Protein AF-A0A2P5ABS7-F1 (afdb_monomer)

Structure (mmCIF, N/CA/C/O backbone):
data_AF-A0A2P5ABS7-F1
#
_entry.id   AF-A0A2P5ABS7-F1
#
loop_
_atom_site.group_PDB
_atom_site.id
_atom_site.type_symbol
_atom_site.label_atom_id
_atom_site.label_alt_id
_atom_site.label_comp_id
_atom_site.label_asym_id
_atom_site.label_entity_id
_atom_site.label_seq_id
_atom_site.pdbx_PDB_ins_code
_atom_site.Cartn_x
_atom_site.Cartn_y
_atom_site.Cartn_z
_atom_site.occupancy
_atom_site.B_iso_or_equiv
_atom_site.auth_seq_id
_atom_site.auth_comp_id
_atom_site.auth_asym_id
_atom_site.auth_atom_id
_atom_site.pdbx_PDB_model_num
ATOM 1 N N . MET A 1 1 ? 17.598 4.056 -14.748 1.00 66.38 1 MET A N 1
ATOM 2 C CA . MET A 1 1 ? 18.405 4.498 -13.582 1.00 66.38 1 MET A CA 1
ATOM 3 C C . MET A 1 1 ? 18.187 3.615 -12.346 1.00 66.38 1 MET A C 1
ATOM 5 O O . MET A 1 1 ? 19.168 3.319 -11.686 1.00 66.38 1 MET A O 1
ATOM 9 N N . TRP A 1 2 ? 16.970 3.106 -12.083 1.00 75.06 2 TRP A N 1
ATOM 10 C CA . TRP A 1 2 ? 16.672 2.170 -10.977 1.00 75.06 2 TRP A CA 1
ATOM 11 C C . TRP A 1 2 ? 17.541 0.905 -10.959 1.00 75.06 2 TRP A C 1
ATOM 13 O O . TRP A 1 2 ? 18.258 0.661 -9.995 1.00 75.06 2 TRP A O 1
ATOM 23 N N . ARG A 1 3 ? 17.562 0.146 -12.065 1.00 80.75 3 ARG A N 1
ATOM 24 C CA . ARG A 1 3 ? 18.440 -1.027 -12.206 1.00 80.75 3 ARG A CA 1
ATOM 25 C C . ARG A 1 3 ? 19.898 -0.675 -11.907 1.00 80.75 3 ARG A C 1
ATOM 27 O O . ARG A 1 3 ? 20.564 -1.400 -11.200 1.00 80.75 3 ARG A O 1
ATOM 34 N N . MET A 1 4 ? 20.371 0.482 -12.360 1.00 80.19 4 MET A N 1
ATOM 35 C CA . MET A 1 4 ? 21.753 0.919 -12.140 1.00 80.19 4 MET A CA 1
ATOM 36 C C . MET A 1 4 ? 22.082 1.211 -10.665 1.00 80.19 4 MET A C 1
ATOM 38 O O . MET A 1 4 ? 23.241 1.135 -10.283 1.00 80.19 4 MET A O 1
ATOM 42 N N . MET A 1 5 ? 21.082 1.549 -9.843 1.00 81.00 5 MET A N 1
ATOM 43 C CA . MET A 1 5 ? 21.250 1.769 -8.400 1.00 81.00 5 MET A CA 1
ATOM 44 C C . MET A 1 5 ? 21.119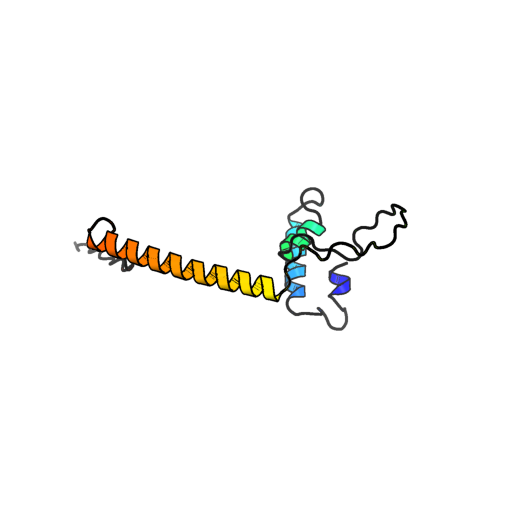 0.484 -7.575 1.00 81.00 5 MET A C 1
ATOM 46 O O . MET A 1 5 ? 21.650 0.417 -6.472 1.00 81.00 5 MET A O 1
ATOM 50 N N . HIS A 1 6 ? 20.402 -0.514 -8.094 1.00 82.06 6 HIS A N 1
ATOM 51 C CA . HIS A 1 6 ? 19.967 -1.686 -7.330 1.00 82.06 6 HIS A CA 1
ATOM 52 C C . HIS A 1 6 ? 20.497 -3.018 -7.863 1.00 82.06 6 HIS A C 1
ATOM 54 O O . HIS A 1 6 ? 20.294 -4.048 -7.226 1.00 82.06 6 HIS A O 1
ATOM 60 N N . PHE A 1 7 ? 21.167 -3.011 -9.012 1.00 84.94 7 PHE A N 1
ATOM 61 C CA . PHE A 1 7 ? 21.753 -4.185 -9.639 1.00 84.94 7 PHE A CA 1
ATOM 62 C C . PHE A 1 7 ? 23.258 -3.987 -9.801 1.00 84.94 7 PHE A C 1
ATOM 64 O O . PHE A 1 7 ? 23.709 -3.080 -10.504 1.00 84.94 7 PHE A O 1
ATOM 71 N N . ASN A 1 8 ? 24.024 -4.869 -9.173 1.00 86.62 8 ASN A N 1
ATOM 72 C CA . ASN A 1 8 ? 25.453 -5.014 -9.381 1.00 86.62 8 ASN A CA 1
ATOM 73 C C . ASN A 1 8 ? 25.687 -6.233 -10.297 1.00 86.62 8 ASN A C 1
ATOM 75 O O . ASN A 1 8 ? 25.148 -7.303 -10.021 1.00 86.62 8 ASN A O 1
ATOM 79 N N . PRO A 1 9 ? 26.469 -6.118 -11.383 1.00 86.94 9 PRO A N 1
ATOM 80 C CA . PRO A 1 9 ? 26.722 -7.242 -12.284 1.00 86.94 9 PRO A CA 1
ATOM 81 C C . PRO A 1 9 ? 27.478 -8.413 -11.632 1.00 86.94 9 PRO A C 1
ATOM 83 O O . PRO A 1 9 ? 27.350 -9.536 -12.108 1.00 86.94 9 PRO A O 1
ATOM 86 N N . GLU A 1 10 ? 28.239 -8.173 -10.561 1.00 88.69 10 GLU A N 1
ATOM 87 C CA . GLU A 1 10 ? 29.010 -9.203 -9.853 1.00 88.69 10 GLU A CA 1
ATOM 88 C C . GLU A 1 10 ? 28.207 -9.879 -8.738 1.00 88.69 10 GLU A C 1
ATOM 90 O O . GLU A 1 10 ? 28.354 -11.076 -8.506 1.00 88.69 10 GLU A O 1
ATOM 95 N N . THR A 1 11 ? 27.349 -9.123 -8.045 1.00 86.62 11 THR A N 1
ATOM 96 C CA . THR A 1 11 ? 26.632 -9.607 -6.851 1.00 86.62 11 THR A CA 1
ATOM 97 C C . THR A 1 11 ? 25.116 -9.709 -7.024 1.00 86.62 11 THR A C 1
ATOM 99 O O . THR A 1 11 ? 24.431 -10.204 -6.132 1.00 86.62 11 THR A O 1
ATOM 102 N N . GLY A 1 12 ? 24.578 -9.292 -8.171 1.00 87.62 12 GLY A N 1
ATOM 103 C CA . GLY A 1 12 ? 23.149 -9.311 -8.470 1.00 87.62 12 GLY A CA 1
ATOM 104 C C . GLY A 1 12 ? 22.380 -8.148 -7.837 1.00 87.62 12 GLY A C 1
ATOM 105 O O . GLY A 1 12 ? 22.887 -7.033 -7.695 1.00 87.62 12 GLY A O 1
ATOM 106 N N . TRP A 1 13 ? 21.112 -8.385 -7.501 1.00 88.00 13 TRP A N 1
ATOM 107 C CA . TRP A 1 13 ? 20.251 -7.378 -6.881 1.00 88.00 13 TRP A CA 1
ATOM 108 C C . TRP A 1 13 ? 20.659 -7.106 -5.431 1.00 88.00 13 TRP A C 1
ATOM 110 O O . TRP A 1 13 ? 20.908 -8.029 -4.662 1.00 88.00 13 TRP A O 1
ATOM 120 N N . THR A 1 14 ? 20.667 -5.836 -5.023 1.00 87.62 14 THR A N 1
ATOM 121 C CA . THR A 1 14 ? 21.043 -5.423 -3.657 1.00 87.62 14 THR A CA 1
ATOM 122 C C . THR A 1 14 ? 20.034 -5.845 -2.581 1.00 87.62 14 THR A C 1
ATOM 124 O O . THR A 1 14 ? 20.272 -5.630 -1.397 1.00 87.62 14 THR A O 1
ATOM 127 N N . GLY A 1 15 ? 18.893 -6.402 -2.980 1.00 81.69 15 GLY A N 1
ATOM 128 C CA . GLY A 1 15 ? 17.818 -6.867 -2.114 1.00 81.69 15 GLY A CA 1
ATOM 129 C C . GLY A 1 15 ? 16.946 -7.867 -2.867 1.00 81.69 15 GLY A C 1
ATOM 130 O O . GLY A 1 15 ? 16.795 -7.753 -4.084 1.00 81.69 15 GLY A O 1
ATOM 131 N N . LEU A 1 16 ? 16.393 -8.842 -2.144 1.00 74.00 16 LEU A N 1
ATOM 132 C CA . LEU A 1 16 ? 15.616 -9.949 -2.718 1.00 74.00 16 LEU A CA 1
ATOM 133 C C . LEU A 1 16 ? 14.365 -9.449 -3.459 1.00 74.00 16 LEU A C 1
ATOM 135 O O . LEU A 1 16 ? 14.020 -9.948 -4.525 1.00 74.00 16 LEU A O 1
ATOM 139 N N . ASP A 1 17 ? 13.745 -8.401 -2.932 1.00 84.44 17 ASP A N 1
ATOM 140 C CA . ASP A 1 17 ? 12.463 -7.875 -3.400 1.00 84.44 17 ASP A CA 1
ATOM 141 C C . ASP A 1 17 ? 12.622 -6.991 -4.655 1.00 84.44 17 ASP A C 1
ATOM 143 O O . ASP A 1 17 ? 11.667 -6.734 -5.386 1.00 84.44 17 ASP A O 1
ATOM 147 N N . LEU A 1 18 ? 13.843 -6.514 -4.929 1.00 85.56 18 LEU A N 1
ATOM 148 C CA . LEU A 1 18 ? 14.110 -5.511 -5.968 1.00 85.56 18 LEU A CA 1
ATOM 149 C C . LEU A 1 18 ? 14.015 -6.079 -7.382 1.00 85.56 18 LEU A C 1
ATOM 151 O O . LEU A 1 18 ? 13.662 -5.340 -8.301 1.00 85.56 18 LEU A O 1
ATOM 155 N N . GLN A 1 19 ? 14.305 -7.370 -7.545 1.00 87.56 19 GLN A N 1
ATOM 156 C CA . GLN A 1 19 ? 14.143 -8.051 -8.823 1.00 87.56 19 GLN A CA 1
ATOM 157 C C . GLN A 1 19 ? 12.671 -8.114 -9.225 1.00 87.56 19 GLN A C 1
ATOM 159 O O . GLN A 1 19 ? 12.324 -7.660 -10.308 1.00 87.56 19 GLN A O 1
ATOM 164 N N . GLY A 1 20 ? 11.803 -8.578 -8.320 1.00 88.94 20 GLY A N 1
ATOM 165 C CA . GLY A 1 20 ? 10.365 -8.663 -8.580 1.00 88.94 20 GLY A CA 1
ATOM 166 C C . GLY A 1 20 ? 9.746 -7.297 -8.872 1.00 88.94 20 GLY A C 1
ATOM 167 O O . GLY A 1 20 ? 8.966 -7.160 -9.807 1.00 88.94 20 GLY A O 1
ATOM 168 N N . LEU A 1 21 ? 10.160 -6.251 -8.147 1.00 89.62 21 LEU A N 1
ATOM 169 C CA . LEU A 1 21 ? 9.732 -4.881 -8.450 1.00 89.62 21 LEU A CA 1
ATOM 170 C C . LEU A 1 21 ? 10.207 -4.426 -9.839 1.00 89.62 21 LEU A C 1
ATOM 172 O O . LEU A 1 21 ? 9.468 -3.756 -10.556 1.00 89.62 21 LEU A O 1
ATOM 176 N N . TYR A 1 22 ? 11.429 -4.780 -10.240 1.00 89.38 22 TYR A N 1
ATOM 177 C CA . TYR A 1 22 ? 11.928 -4.451 -11.573 1.00 89.38 22 TYR A CA 1
ATOM 178 C C . TYR A 1 22 ? 11.170 -5.179 -12.683 1.00 89.38 22 TYR A C 1
ATOM 180 O O . TYR A 1 22 ? 10.829 -4.553 -13.687 1.00 89.38 22 TYR A O 1
ATOM 188 N N . ASP A 1 23 ? 10.853 -6.453 -12.478 1.00 91.00 23 ASP A N 1
ATOM 189 C CA . ASP A 1 23 ? 10.077 -7.248 -13.424 1.00 91.00 23 ASP A CA 1
ATOM 190 C C . ASP A 1 23 ? 8.648 -6.691 -13.564 1.00 91.00 23 ASP A C 1
ATOM 192 O O . ASP A 1 23 ? 8.195 -6.461 -14.686 1.00 91.00 23 ASP A O 1
ATOM 196 N N . CYS A 1 24 ? 7.993 -6.319 -12.456 1.00 91.94 24 CYS A N 1
ATOM 197 C CA . CYS A 1 24 ? 6.700 -5.622 -12.483 1.00 91.94 24 CYS A CA 1
ATOM 198 C C . CYS A 1 24 ? 6.762 -4.299 -13.262 1.00 91.94 24 CYS A C 1
ATOM 200 O O . CYS A 1 24 ? 5.850 -3.983 -14.026 1.00 91.94 24 CYS A O 1
ATOM 202 N N . MET A 1 25 ? 7.835 -3.513 -13.104 1.00 91.31 25 MET A N 1
ATOM 203 C CA . MET A 1 25 ? 8.005 -2.277 -13.878 1.00 91.31 25 MET A CA 1
ATOM 204 C C . MET A 1 25 ? 8.142 -2.549 -15.378 1.00 91.31 25 MET A C 1
ATOM 206 O O . MET A 1 25 ? 7.594 -1.793 -16.177 1.00 91.31 25 MET A O 1
ATOM 210 N N . LEU A 1 26 ? 8.867 -3.601 -15.775 1.00 91.44 26 LEU A N 1
ATOM 211 C CA . LEU A 1 26 ? 8.999 -3.984 -17.183 1.00 91.44 26 LEU A CA 1
ATOM 212 C C . LEU A 1 26 ? 7.663 -4.449 -17.767 1.00 91.44 26 LEU A C 1
ATOM 214 O O . LEU A 1 26 ? 7.332 -4.079 -18.893 1.00 91.44 26 LEU A O 1
ATOM 218 N N . GLU A 1 27 ? 6.887 -5.211 -16.999 1.00 94.69 27 GLU A N 1
ATOM 219 C CA . GLU A 1 27 ? 5.559 -5.662 -17.402 1.00 94.69 27 GLU A CA 1
ATOM 220 C C . GLU A 1 27 ? 4.615 -4.473 -17.622 1.00 94.69 27 GLU A C 1
ATOM 222 O O . GLU A 1 27 ? 4.068 -4.320 -18.716 1.00 94.69 27 GLU A O 1
ATOM 227 N N . LEU A 1 28 ? 4.518 -3.560 -16.652 1.00 92.19 28 LEU A N 1
ATOM 228 C CA . LEU A 1 28 ? 3.731 -2.328 -16.773 1.00 92.19 28 LEU A CA 1
ATOM 229 C C . LEU A 1 28 ? 4.191 -1.461 -17.951 1.00 92.19 28 LEU A C 1
ATOM 231 O O . LEU A 1 28 ? 3.363 -0.942 -18.699 1.00 92.19 28 LEU A O 1
ATOM 235 N N . ARG A 1 29 ? 5.506 -1.343 -18.167 1.00 92.38 29 ARG A N 1
ATOM 236 C CA . ARG A 1 29 ? 6.074 -0.598 -19.299 1.00 92.38 29 ARG A CA 1
ATOM 237 C C . ARG A 1 29 ? 5.727 -1.226 -20.647 1.00 92.38 29 ARG A C 1
ATOM 239 O O . ARG A 1 29 ? 5.564 -0.500 -21.620 1.00 92.38 29 ARG A O 1
ATOM 246 N N . SER A 1 30 ? 5.624 -2.552 -20.723 1.00 93.25 30 SER A N 1
ATOM 247 C CA . SER A 1 30 ? 5.257 -3.255 -21.960 1.00 93.25 30 SER A CA 1
ATOM 248 C C . SER A 1 30 ? 3.788 -3.062 -22.346 1.00 93.25 30 SER A C 1
ATOM 250 O O . SER A 1 30 ? 3.448 -3.135 -23.525 1.00 93.25 30 SER A O 1
ATOM 252 N N . GLN A 1 31 ? 2.932 -2.787 -21.360 1.00 94.06 31 GLN A N 1
ATOM 253 C CA . GLN A 1 31 ? 1.490 -2.621 -21.535 1.00 94.06 31 GLN A CA 1
ATOM 254 C C . GLN A 1 31 ? 1.078 -1.170 -21.824 1.00 94.06 31 GLN A C 1
ATOM 256 O O . GLN A 1 31 ? -0.052 -0.947 -22.247 1.00 94.06 31 GLN A O 1
ATOM 261 N N . ASN A 1 32 ? 1.965 -0.191 -21.604 1.00 91.31 32 ASN A N 1
ATOM 262 C CA . ASN A 1 32 ? 1.624 1.231 -21.665 1.00 91.31 32 ASN A CA 1
ATOM 263 C C . ASN A 1 32 ? 2.578 2.020 -22.569 1.00 91.31 32 ASN A C 1
ATOM 265 O O . ASN A 1 32 ? 3.802 1.841 -22.545 1.00 91.31 32 ASN A O 1
ATOM 269 N N . THR A 1 33 ? 2.020 2.946 -23.348 1.00 88.25 33 THR A N 1
ATOM 270 C CA . THR A 1 33 ? 2.825 3.905 -24.110 1.00 88.25 33 THR A CA 1
ATOM 271 C C . THR A 1 33 ? 3.416 4.970 -23.174 1.00 88.25 33 THR A C 1
ATOM 273 O O . THR A 1 33 ? 2.912 5.170 -22.066 1.00 88.25 33 THR A O 1
ATOM 276 N N . PRO A 1 34 ? 4.516 5.649 -23.557 1.00 84.06 34 PRO A N 1
ATOM 277 C CA . PRO A 1 34 ? 5.069 6.727 -22.734 1.00 84.06 34 PRO A CA 1
ATOM 278 C C . PRO A 1 34 ? 4.104 7.903 -22.543 1.00 84.06 34 PRO A C 1
ATOM 280 O O . PRO A 1 34 ? 4.254 8.643 -21.573 1.00 84.06 34 PRO A O 1
ATOM 283 N N . GLU A 1 35 ? 3.140 8.066 -23.449 1.00 87.00 35 GLU A N 1
ATOM 284 C CA . GLU A 1 35 ? 2.081 9.069 -23.386 1.00 87.00 35 GLU A CA 1
ATOM 285 C C . GLU A 1 35 ? 0.976 8.693 -22.386 1.00 87.00 35 GLU A C 1
ATOM 287 O O . GLU A 1 35 ? 0.461 9.576 -21.702 1.00 87.00 35 GLU A O 1
ATOM 292 N N . ASP A 1 36 ? 0.644 7.401 -22.273 1.00 87.50 36 ASP A N 1
ATOM 293 C CA . ASP A 1 36 ? -0.385 6.901 -21.349 1.00 87.50 36 ASP A CA 1
ATOM 294 C C . ASP A 1 36 ? 0.129 6.795 -19.910 1.00 87.50 36 ASP A C 1
ATOM 296 O O . ASP A 1 36 ? -0.592 7.080 -18.953 1.00 87.50 36 ASP A O 1
ATOM 300 N N . MET A 1 37 ? 1.384 6.365 -19.750 1.00 88.12 37 MET A N 1
ATOM 301 C CA . MET A 1 37 ? 1.997 6.175 -18.442 1.00 88.12 37 MET A CA 1
ATOM 302 C C . MET A 1 37 ? 3.491 6.486 -18.499 1.00 88.12 37 MET A C 1
ATOM 304 O O . M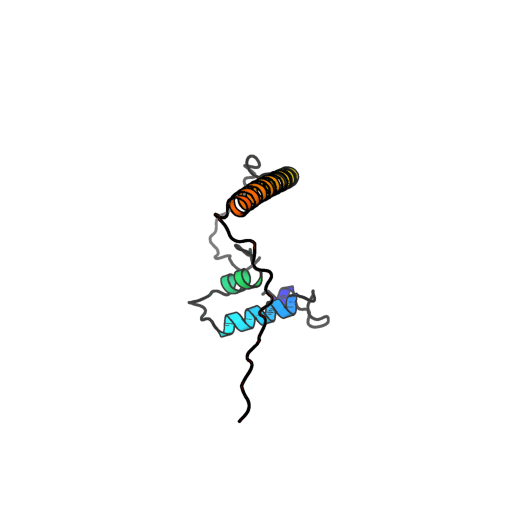ET A 1 37 ? 4.281 5.826 -19.192 1.00 88.12 37 MET A O 1
ATOM 308 N N . SER A 1 38 ? 3.905 7.495 -17.733 1.00 87.38 38 SER A N 1
ATOM 309 C CA . SER A 1 38 ? 5.32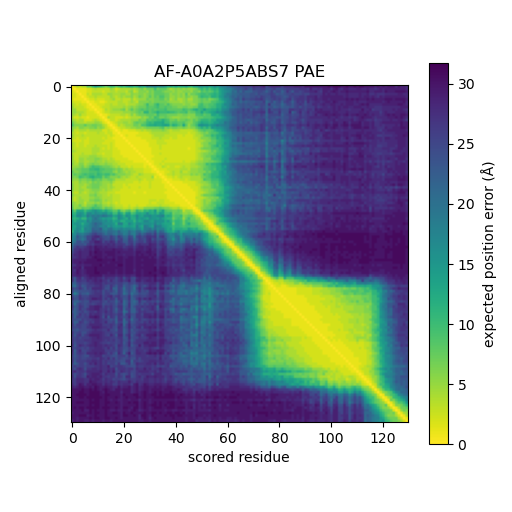0 7.823 -17.633 1.00 87.38 38 SER A CA 1
ATOM 310 C C . SER A 1 38 ? 6.052 6.781 -16.784 1.00 87.38 38 SER A C 1
ATOM 312 O O . SER A 1 38 ? 5.477 6.139 -15.905 1.00 87.38 38 SER A O 1
ATOM 314 N N . ASP A 1 39 ? 7.362 6.641 -16.983 1.00 84.75 39 ASP A N 1
ATOM 315 C CA . ASP A 1 39 ? 8.194 5.756 -16.151 1.00 84.75 39 ASP A CA 1
ATOM 316 C C . ASP A 1 39 ? 8.134 6.127 -14.660 1.00 84.75 39 ASP A C 1
ATOM 318 O O . ASP A 1 39 ? 8.330 5.278 -13.788 1.00 84.75 39 ASP A O 1
ATOM 322 N N . LYS A 1 40 ? 7.846 7.400 -14.360 1.00 85.31 40 LYS A N 1
ATOM 323 C CA . LYS A 1 40 ? 7.599 7.862 -12.997 1.00 85.31 40 LYS A CA 1
ATOM 324 C C . LYS A 1 40 ? 6.306 7.254 -12.450 1.00 85.31 40 LYS A C 1
ATOM 326 O O . LYS A 1 40 ? 6.326 6.747 -11.334 1.00 85.31 40 LYS A O 1
ATOM 331 N N . ASP A 1 41 ? 5.225 7.278 -13.222 1.00 86.69 41 ASP A N 1
ATOM 332 C CA . ASP A 1 41 ? 3.929 6.737 -12.801 1.00 86.69 41 ASP A CA 1
ATOM 333 C C . ASP A 1 41 ? 4.013 5.221 -12.597 1.00 86.69 41 ASP A C 1
ATOM 335 O O . ASP A 1 41 ? 3.559 4.712 -11.576 1.00 86.69 41 ASP A O 1
ATOM 339 N N . ILE A 1 42 ? 4.710 4.511 -13.492 1.00 90.12 42 ILE A N 1
ATOM 340 C CA . ILE A 1 42 ? 4.999 3.076 -13.343 1.00 90.12 42 ILE A CA 1
ATOM 341 C C . ILE A 1 42 ? 5.723 2.801 -12.020 1.00 90.12 42 ILE A C 1
ATOM 343 O O . ILE A 1 42 ? 5.355 1.887 -11.281 1.00 90.12 42 ILE A O 1
ATOM 347 N N . LEU A 1 43 ? 6.743 3.596 -11.693 1.00 86.62 43 LEU A N 1
ATOM 348 C CA . LEU A 1 43 ? 7.500 3.422 -10.458 1.00 86.62 43 LEU A CA 1
ATOM 349 C C . LEU A 1 43 ? 6.658 3.730 -9.210 1.00 86.62 43 LEU A C 1
ATOM 351 O O . LEU A 1 43 ? 6.765 3.018 -8.213 1.00 86.62 43 LEU A O 1
ATOM 355 N N . GLU A 1 44 ? 5.826 4.771 -9.247 1.00 88.56 44 GLU A N 1
ATOM 356 C CA . GLU A 1 44 ? 4.907 5.103 -8.152 1.00 88.56 44 GLU A CA 1
ATOM 357 C C . GLU A 1 44 ? 3.875 3.991 -7.926 1.00 88.56 44 GLU A C 1
ATOM 359 O O . GLU A 1 44 ? 3.648 3.596 -6.778 1.00 88.56 44 GLU A O 1
ATOM 364 N N . CYS A 1 45 ? 3.329 3.426 -9.008 1.00 89.38 45 CYS A N 1
ATOM 365 C CA . CYS A 1 45 ? 2.422 2.281 -8.968 1.00 89.38 45 CYS A CA 1
ATOM 366 C C . CYS A 1 45 ? 3.087 1.041 -8.360 1.00 89.38 45 CYS A C 1
ATOM 368 O O . CYS A 1 45 ? 2.539 0.451 -7.432 1.00 89.38 45 CYS A O 1
ATOM 370 N N . VAL A 1 46 ? 4.278 0.662 -8.834 1.00 89.00 46 VAL A N 1
ATOM 371 C CA . VAL A 1 46 ? 4.981 -0.546 -8.364 1.00 89.00 46 VAL A CA 1
ATOM 372 C C . VAL A 1 46 ? 5.446 -0.415 -6.913 1.00 89.00 46 VAL A C 1
ATOM 374 O O . VAL A 1 46 ? 5.406 -1.386 -6.161 1.00 89.00 46 VAL A O 1
ATOM 377 N N . LEU A 1 47 ? 5.868 0.778 -6.490 1.00 85.06 47 LEU A N 1
ATOM 378 C CA . LEU A 1 47 ? 6.311 1.012 -5.113 1.00 85.06 47 LEU A CA 1
ATOM 379 C C . LEU A 1 47 ? 5.161 1.303 -4.139 1.00 85.06 47 LEU A C 1
ATOM 381 O O . LEU A 1 47 ? 5.416 1.407 -2.937 1.00 85.06 47 LEU A O 1
ATOM 385 N N . GLY A 1 48 ? 3.927 1.469 -4.628 1.00 83.00 48 GLY A N 1
ATOM 386 C CA . GLY A 1 48 ? 2.764 1.815 -3.808 1.00 83.00 48 GLY A CA 1
ATOM 387 C C . GLY A 1 48 ? 2.916 3.155 -3.082 1.00 83.00 48 GLY A C 1
ATOM 388 O O . GLY A 1 48 ? 2.417 3.325 -1.970 1.00 83.00 48 GLY A O 1
ATOM 389 N N . ARG A 1 49 ? 3.667 4.099 -3.664 1.00 80.50 49 ARG A N 1
ATOM 390 C CA . ARG A 1 49 ? 3.965 5.402 -3.055 1.00 80.50 49 ARG A CA 1
ATOM 391 C C . ARG A 1 49 ? 3.584 6.519 -4.007 1.00 80.50 49 ARG A C 1
ATOM 393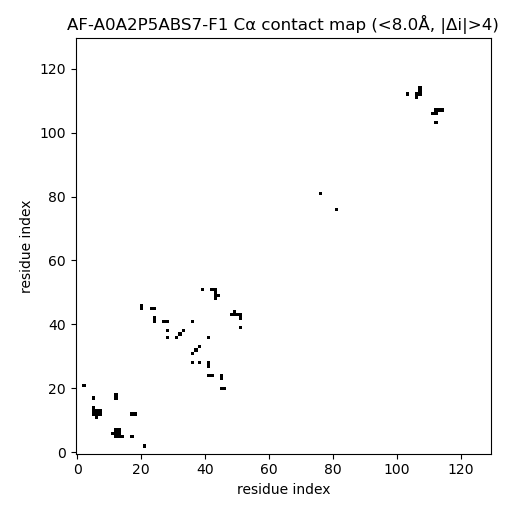 O O . ARG A 1 49 ? 4.162 6.635 -5.080 1.00 80.50 49 ARG A O 1
ATOM 400 N N . HIS A 1 50 ? 2.702 7.402 -3.555 1.00 63.19 50 HIS A N 1
ATOM 401 C CA . HIS A 1 50 ? 2.509 8.692 -4.204 1.00 63.19 50 HIS A CA 1
ATOM 402 C C . HIS A 1 50 ? 3.762 9.552 -3.975 1.00 63.19 50 HIS A C 1
ATOM 404 O O . HIS A 1 50 ? 4.199 9.700 -2.832 1.00 63.19 50 HIS A O 1
ATOM 410 N N . TYR A 1 51 ? 4.331 10.126 -5.041 1.00 62.72 51 TYR A N 1
ATOM 411 C CA . TYR A 1 51 ? 5.528 10.984 -5.019 1.00 62.72 51 TYR A CA 1
ATOM 412 C C . TYR A 1 51 ? 6.856 10.266 -4.757 1.00 62.72 51 TYR A C 1
ATOM 414 O O . TYR A 1 51 ? 7.586 10.566 -3.803 1.00 62.72 51 TYR A O 1
ATOM 422 N N . VAL A 1 52 ? 7.251 9.374 -5.664 1.00 61.22 52 VAL A N 1
ATOM 423 C CA . VAL A 1 52 ? 8.619 8.844 -5.650 1.00 61.22 52 VAL A CA 1
ATOM 424 C C . VAL A 1 52 ? 9.568 9.928 -6.163 1.00 61.22 52 VAL A C 1
ATOM 426 O O . VAL A 1 52 ? 9.645 10.237 -7.353 1.00 61.22 52 VAL A O 1
ATOM 429 N N . ARG A 1 53 ? 10.327 10.534 -5.243 1.00 60.16 53 ARG A N 1
ATOM 430 C CA . ARG A 1 53 ? 11.385 11.495 -5.578 1.00 60.16 53 ARG A CA 1
ATOM 431 C C . ARG A 1 53 ? 12.588 10.737 -6.150 1.00 60.16 53 ARG A C 1
ATOM 433 O O . ARG A 1 53 ? 13.522 10.383 -5.433 1.00 60.16 53 ARG A O 1
ATOM 440 N N . LEU A 1 54 ? 12.566 10.479 -7.455 1.00 61.47 54 LEU A N 1
ATOM 441 C CA . LEU A 1 54 ? 13.707 9.921 -8.175 1.00 61.47 54 LEU A CA 1
ATOM 442 C C . LEU A 1 54 ? 14.846 10.947 -8.211 1.00 61.47 54 LEU A C 1
ATOM 444 O O . LEU A 1 54 ? 14.818 11.933 -8.954 1.00 61.47 54 LEU A O 1
ATOM 448 N N . LYS A 1 55 ? 15.877 10.715 -7.399 1.00 54.97 55 LYS A N 1
ATOM 449 C CA . LYS A 1 55 ? 17.107 11.508 -7.429 1.00 54.97 55 LYS A CA 1
ATOM 450 C C . LYS A 1 55 ? 17.747 11.364 -8.821 1.00 54.97 55 LYS A C 1
ATOM 452 O O . LYS A 1 55 ? 18.273 10.306 -9.142 1.00 54.97 55 LYS A O 1
ATOM 457 N N . GLY A 1 56 ? 17.677 12.421 -9.639 1.00 56.06 56 GLY A N 1
ATOM 458 C CA . GLY A 1 56 ? 18.269 12.471 -10.987 1.00 56.06 56 GLY A CA 1
ATOM 459 C C . GLY A 1 56 ? 17.290 12.499 -12.169 1.00 56.06 56 GLY A C 1
ATOM 460 O O . GLY A 1 56 ? 17.757 12.544 -13.300 1.00 56.06 56 GLY A O 1
ATOM 461 N N . TRP A 1 57 ? 15.969 12.501 -11.943 1.00 58.59 57 TRP A N 1
ATOM 462 C CA . TRP A 1 57 ? 14.964 12.443 -13.027 1.00 58.59 57 TRP A CA 1
ATOM 463 C C . TRP A 1 57 ? 14.203 13.741 -13.327 1.00 58.59 57 TRP A C 1
ATOM 465 O O . TRP A 1 57 ? 13.417 13.788 -14.262 1.00 58.59 57 TRP A O 1
ATOM 475 N N . THR A 1 58 ? 14.494 14.832 -12.621 1.00 49.78 58 THR A N 1
ATOM 476 C CA . THR A 1 58 ? 14.066 16.179 -13.024 1.00 49.78 58 THR A CA 1
ATOM 477 C C . THR A 1 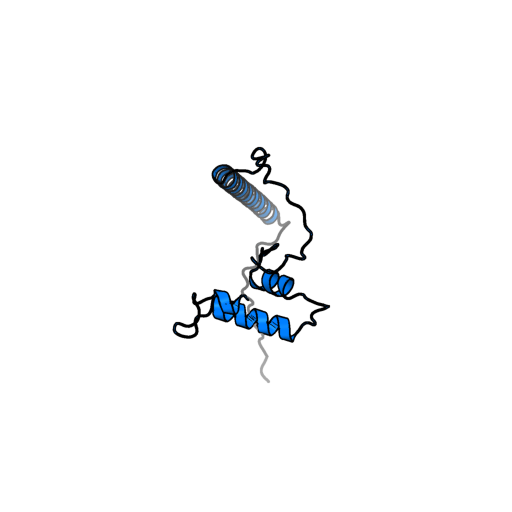58 ? 15.122 17.195 -12.622 1.00 49.78 58 THR A C 1
ATOM 479 O O . THR A 1 58 ? 15.170 17.641 -11.475 1.00 49.78 58 THR A O 1
ATOM 482 N N . ARG A 1 59 ? 15.962 17.580 -13.580 1.00 43.75 59 ARG A N 1
ATOM 483 C CA . ARG A 1 59 ? 16.476 18.947 -13.674 1.00 43.75 59 ARG A CA 1
ATOM 484 C C . ARG A 1 59 ? 16.463 19.336 -15.144 1.00 43.75 59 ARG A C 1
ATOM 486 O O . ARG A 1 59 ? 17.470 19.214 -15.830 1.00 43.75 59 ARG A O 1
ATOM 493 N N . SER A 1 60 ? 15.324 19.833 -15.614 1.00 51.25 60 SER A N 1
ATOM 494 C CA . SER A 1 60 ? 15.400 20.892 -16.618 1.00 51.25 60 SER A CA 1
ATOM 495 C C . SER A 1 60 ? 16.243 22.016 -15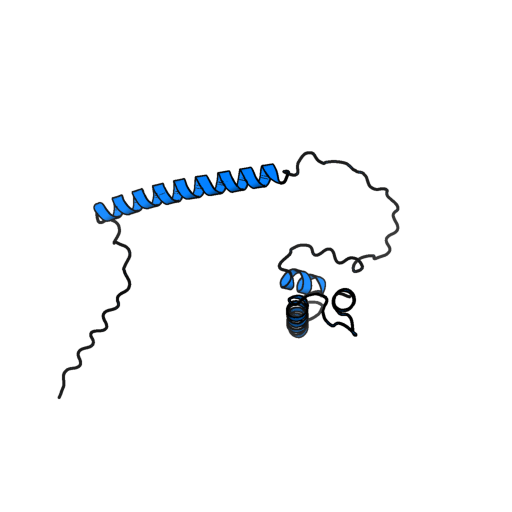.999 1.00 51.25 60 SER A C 1
ATOM 497 O O . SER A 1 60 ? 16.033 22.332 -14.821 1.00 51.25 60 SER A O 1
ATOM 499 N N . PRO A 1 61 ? 17.232 22.580 -16.707 1.00 47.78 61 PRO A N 1
ATOM 500 C CA . PRO A 1 61 ? 18.077 23.624 -16.156 1.00 47.78 61 PRO A CA 1
ATOM 501 C C . PRO A 1 61 ? 17.300 24.940 -16.180 1.00 47.78 61 PRO A C 1
ATOM 503 O O . PRO A 1 61 ? 17.512 25.787 -17.037 1.00 47.78 61 PRO A O 1
ATOM 506 N N . THR A 1 62 ? 16.376 25.126 -15.245 1.00 46.28 62 THR A N 1
ATOM 507 C CA . THR A 1 62 ? 15.963 26.474 -14.860 1.00 46.28 62 THR A CA 1
ATOM 508 C C . THR A 1 62 ? 16.868 26.908 -13.729 1.00 46.28 62 THR A C 1
ATOM 510 O O . THR A 1 62 ? 16.707 26.515 -12.574 1.00 46.28 62 THR A O 1
ATOM 513 N N . THR A 1 63 ? 17.875 27.681 -14.120 1.00 47.06 63 THR A N 1
ATOM 514 C CA . THR A 1 63 ? 18.582 28.644 -13.288 1.00 47.06 63 THR A CA 1
ATOM 515 C C . THR A 1 63 ? 17.589 29.281 -12.327 1.00 47.06 63 THR A C 1
ATOM 517 O O . THR A 1 63 ? 16.645 29.919 -12.772 1.00 47.06 63 THR A O 1
ATOM 520 N N . ASN A 1 64 ? 17.766 29.049 -11.032 1.00 39.38 64 ASN A N 1
ATOM 521 C CA . ASN A 1 64 ? 17.573 30.060 -10.004 1.00 39.38 64 ASN A CA 1
ATOM 522 C C . ASN A 1 64 ? 18.154 29.525 -8.702 1.00 39.38 64 ASN A C 1
ATOM 524 O O . ASN A 1 64 ? 17.604 28.661 -8.023 1.00 39.38 64 ASN A O 1
ATOM 528 N N . THR A 1 65 ? 19.330 30.057 -8.402 1.00 49.84 65 THR A N 1
ATOM 529 C CA . THR A 1 65 ? 19.865 30.202 -7.060 1.00 49.84 65 THR A CA 1
ATOM 530 C C . THR A 1 65 ? 18.781 30.795 -6.165 1.00 49.84 65 THR A C 1
ATOM 532 O O . THR A 1 65 ? 18.493 31.983 -6.266 1.00 49.84 65 THR A O 1
ATOM 535 N N . GLN A 1 66 ? 18.194 30.000 -5.275 1.00 40.47 66 GLN A N 1
AT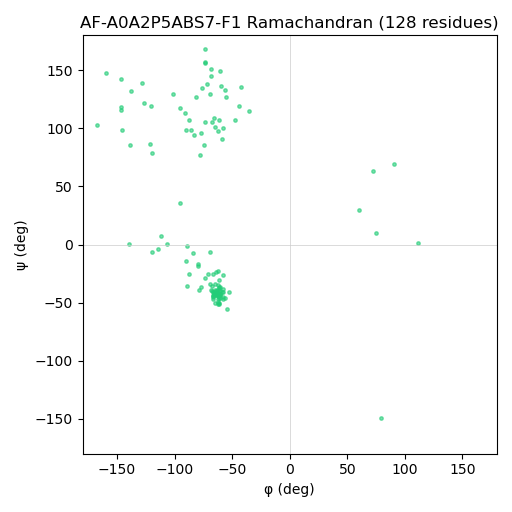OM 536 C CA . GLN A 1 66 ? 17.663 30.551 -4.039 1.00 40.47 66 GLN A CA 1
ATOM 537 C C . GLN A 1 66 ? 17.810 29.532 -2.918 1.00 40.47 66 GLN A C 1
ATOM 539 O O . GLN A 1 66 ? 17.290 28.422 -2.955 1.00 40.47 66 GLN A O 1
ATOM 544 N N . THR A 1 67 ? 18.634 29.960 -1.977 1.00 43.09 67 THR A N 1
ATOM 545 C CA . THR A 1 67 ? 19.005 29.382 -0.700 1.00 43.09 67 THR A CA 1
ATOM 546 C C . THR A 1 67 ? 17.804 28.812 0.046 1.00 43.09 67 THR A C 1
ATOM 548 O O . THR A 1 67 ? 16.760 29.461 0.139 1.00 43.09 67 THR A O 1
ATOM 551 N N . ASP A 1 68 ? 17.996 27.616 0.602 1.00 46.59 68 ASP A N 1
ATOM 552 C CA . ASP A 1 68 ? 17.103 26.978 1.560 1.00 46.59 68 ASP A CA 1
ATOM 553 C C . ASP A 1 68 ? 16.642 27.985 2.620 1.00 46.59 68 ASP A C 1
ATOM 555 O O . ASP A 1 68 ? 17.442 28.563 3.358 1.00 46.59 68 ASP A O 1
ATOM 559 N N . THR A 1 69 ? 15.332 28.195 2.683 1.00 45.59 69 THR A N 1
ATOM 560 C CA . THR A 1 69 ? 14.672 28.834 3.820 1.00 45.59 69 THR A CA 1
ATOM 561 C C . THR A 1 69 ? 14.274 27.704 4.768 1.00 45.59 69 THR A C 1
ATOM 563 O O . THR A 1 69 ? 13.440 26.881 4.384 1.00 45.59 69 THR A O 1
ATOM 566 N N . PRO A 1 70 ? 14.851 27.587 5.976 1.00 59.28 70 PRO A N 1
ATOM 567 C CA . PRO A 1 70 ? 14.307 26.697 6.979 1.00 59.28 70 PRO A CA 1
ATOM 568 C C . PRO A 1 70 ? 13.191 27.469 7.675 1.00 59.28 70 PRO A C 1
ATOM 570 O O . PRO A 1 70 ? 13.464 28.244 8.586 1.00 59.28 70 PRO A O 1
ATOM 573 N N . ASP A 1 71 ? 11.946 27.307 7.233 1.00 49.22 71 ASP A N 1
ATOM 574 C CA . ASP A 1 71 ? 10.839 27.782 8.056 1.00 49.22 71 ASP A CA 1
ATOM 575 C C . ASP A 1 71 ? 9.578 26.920 7.947 1.00 49.22 71 ASP A C 1
ATOM 577 O O . ASP A 1 71 ? 9.201 26.445 6.875 1.00 49.22 71 ASP A O 1
ATOM 581 N N . SER A 1 72 ? 8.926 26.781 9.101 1.00 48.06 72 SER A N 1
ATOM 582 C CA . SER A 1 72 ? 7.675 26.073 9.395 1.00 48.06 72 SER A CA 1
ATOM 583 C C . SER A 1 72 ? 7.759 24.595 9.818 1.00 48.06 72 SER A C 1
ATOM 585 O O . SER A 1 72 ? 7.258 23.683 9.161 1.00 48.06 72 SER A O 1
ATOM 587 N N . THR A 1 73 ? 8.288 24.367 11.025 1.00 55.56 73 THR A N 1
ATOM 588 C CA . THR A 1 73 ? 8.103 23.128 11.813 1.00 55.56 73 THR A CA 1
ATOM 589 C C . THR A 1 73 ? 6.946 23.257 12.821 1.00 55.56 73 THR A C 1
ATOM 591 O O . THR A 1 73 ? 7.033 22.725 13.919 1.00 55.56 73 THR A O 1
ATOM 594 N N . ASN A 1 74 ? 5.858 23.968 12.497 1.00 59.50 74 ASN A N 1
ATOM 595 C CA . ASN A 1 74 ? 4.795 24.257 13.482 1.00 59.50 74 ASN A CA 1
ATOM 596 C C . ASN A 1 74 ? 3.448 23.560 13.218 1.00 59.50 74 ASN A C 1
ATOM 598 O O . ASN A 1 74 ? 2.477 23.846 13.908 1.00 59.50 74 ASN A O 1
ATOM 602 N N . GLY A 1 75 ? 3.364 22.649 12.242 1.00 66.12 75 GLY A N 1
ATOM 603 C CA . GLY A 1 75 ? 2.098 21.969 11.916 1.00 66.12 75 GLY A CA 1
ATOM 604 C C . GLY A 1 75 ? 2.201 20.483 11.589 1.00 66.12 75 GLY A C 1
ATOM 605 O O . GLY A 1 75 ? 1.189 19.862 11.280 1.00 66.12 75 GLY A O 1
ATOM 606 N N . ARG A 1 76 ? 3.403 19.896 11.618 1.00 79.62 76 ARG A N 1
ATOM 607 C CA . ARG A 1 76 ? 3.574 18.473 11.322 1.00 79.62 76 ARG A CA 1
ATOM 608 C C . ARG A 1 76 ? 3.568 17.689 12.634 1.00 79.62 76 ARG A C 1
ATOM 610 O O . ARG A 1 76 ? 4.494 17.902 13.417 1.00 79.62 76 ARG A O 1
ATOM 617 N N . PRO A 1 77 ? 2.597 16.785 12.856 1.00 82.81 77 PRO A N 1
ATOM 618 C CA . PRO A 1 77 ? 2.589 15.975 14.057 1.00 82.81 77 PRO A CA 1
ATOM 619 C C . PRO A 1 77 ? 3.869 15.143 14.128 1.00 82.81 77 PRO A C 1
ATOM 621 O O . PRO A 1 77 ? 4.350 14.593 13.126 1.00 82.81 77 PRO A O 1
ATOM 624 N N . ASN A 1 78 ? 4.457 15.097 15.314 1.00 89.94 78 ASN A N 1
ATOM 625 C CA . ASN A 1 78 ? 5.603 14.251 15.585 1.00 89.94 78 ASN A CA 1
ATOM 626 C C . ASN A 1 78 ? 5.163 12.776 15.678 1.00 89.94 78 ASN A C 1
ATOM 628 O O . ASN A 1 78 ? 3.979 12.445 15.722 1.00 89.94 78 ASN A O 1
ATOM 632 N N . TYR A 1 79 ? 6.130 11.859 15.687 1.00 90.00 79 TYR A N 1
ATOM 633 C CA . TYR A 1 79 ? 5.838 10.423 15.711 1.00 90.00 79 TYR A CA 1
ATOM 634 C C . TYR A 1 79 ? 4.989 10.002 16.924 1.00 90.00 79 TYR A C 1
ATOM 636 O O . TYR A 1 79 ? 4.091 9.176 16.784 1.00 90.00 79 TYR A O 1
ATOM 644 N N . ALA A 1 80 ? 5.232 10.589 18.099 1.00 92.38 80 ALA A N 1
ATOM 645 C CA . ALA A 1 80 ? 4.476 10.267 19.304 1.00 92.38 80 ALA A CA 1
ATOM 646 C C . ALA A 1 80 ? 3.018 10.743 19.209 1.00 92.38 80 ALA A C 1
ATOM 648 O O . ALA A 1 80 ? 2.116 10.012 19.613 1.00 92.38 80 ALA A O 1
ATOM 649 N N . GLU A 1 81 ? 2.781 11.919 18.624 1.00 90.62 81 GLU A N 1
ATOM 650 C CA . GLU A 1 81 ? 1.435 12.440 18.353 1.00 90.62 81 GLU A CA 1
ATOM 651 C C . GLU A 1 81 ? 0.669 11.528 17.387 1.00 90.62 81 GLU A C 1
ATOM 653 O O . GLU A 1 81 ? -0.473 11.171 17.666 1.00 90.62 81 GLU A O 1
ATOM 658 N N . LEU A 1 82 ? 1.323 11.046 16.324 1.00 95.00 82 LEU A N 1
ATOM 659 C CA . LEU A 1 82 ? 0.728 10.072 15.400 1.00 95.00 82 LEU A CA 1
ATOM 660 C C . LEU A 1 82 ? 0.390 8.743 16.093 1.00 95.00 82 LEU A C 1
ATOM 662 O O . LEU A 1 82 ? -0.677 8.173 15.867 1.00 95.00 82 LEU A O 1
ATOM 666 N N . CYS A 1 83 ? 1.270 8.238 16.963 1.00 94.62 83 CYS A N 1
ATOM 667 C CA . CYS A 1 83 ? 0.992 7.023 17.733 1.00 94.62 83 CYS A CA 1
ATOM 668 C C . CYS A 1 83 ? -0.181 7.206 18.708 1.00 94.62 83 CYS A C 1
ATOM 670 O O . CYS A 1 83 ? -0.995 6.291 18.870 1.00 94.62 83 CYS A O 1
ATOM 672 N N . ALA A 1 84 ? -0.283 8.373 19.347 1.00 94.50 84 ALA A N 1
ATOM 673 C CA . ALA A 1 84 ? -1.383 8.700 20.247 1.00 94.50 84 ALA A CA 1
ATOM 674 C C . ALA A 1 84 ? -2.718 8.807 19.492 1.00 94.50 84 ALA A C 1
ATOM 676 O O . ALA A 1 84 ? -3.723 8.244 19.935 1.00 94.50 84 ALA A O 1
ATOM 677 N N . GLU A 1 85 ? -2.725 9.452 18.324 1.00 95.50 85 GLU A N 1
ATOM 678 C CA . GLU A 1 85 ? -3.902 9.555 17.456 1.00 95.50 85 GLU A CA 1
ATOM 679 C C . GLU A 1 85 ? -4.359 8.179 16.952 1.00 95.50 85 GLU A C 1
ATOM 681 O O . GLU A 1 85 ? -5.547 7.851 17.022 1.00 95.50 85 GLU A O 1
ATOM 686 N N . LEU A 1 86 ? -3.419 7.327 16.529 1.00 96.56 86 LEU A N 1
ATOM 687 C CA . LEU A 1 86 ? -3.712 5.960 16.095 1.00 96.56 86 LEU A CA 1
ATOM 688 C C . LEU A 1 86 ? -4.319 5.128 17.229 1.00 96.56 86 LEU A C 1
ATOM 690 O O . LEU A 1 86 ? -5.318 4.438 17.029 1.00 96.56 86 LEU A O 1
ATOM 694 N N . THR A 1 87 ? -3.751 5.222 18.431 1.00 96.94 87 THR A N 1
ATOM 695 C CA . THR A 1 87 ? -4.263 4.514 19.614 1.00 96.94 87 THR A CA 1
ATOM 696 C C . THR A 1 87 ? -5.667 4.995 19.977 1.00 96.94 87 THR A C 1
ATOM 698 O O . THR A 1 87 ? -6.561 4.186 20.214 1.00 96.94 87 THR A O 1
ATOM 701 N N . THR A 1 88 ? -5.890 6.310 19.949 1.00 97.25 88 THR A N 1
ATOM 702 C CA . THR A 1 88 ? -7.199 6.917 20.226 1.00 97.25 88 THR A CA 1
ATOM 703 C C . THR A 1 88 ? -8.247 6.454 19.218 1.00 97.25 88 THR A C 1
ATOM 705 O O . THR A 1 88 ? -9.344 6.047 19.595 1.00 97.25 88 THR A O 1
ATOM 708 N N . THR A 1 89 ? -7.900 6.462 17.932 1.00 96.31 89 THR A N 1
ATOM 709 C CA . THR A 1 89 ? -8.800 6.034 16.854 1.00 96.31 89 THR A CA 1
ATOM 710 C C . THR A 1 89 ? -9.132 4.548 16.966 1.00 96.31 89 THR A C 1
ATOM 712 O O . THR A 1 89 ? -10.293 4.167 16.836 1.00 96.31 89 THR A O 1
ATOM 715 N N . LYS A 1 90 ? -8.139 3.714 17.290 1.00 97.19 90 LYS A N 1
ATOM 716 C CA . LYS A 1 90 ? -8.327 2.280 17.531 1.00 97.19 90 LYS A CA 1
ATOM 717 C C . LYS A 1 90 ? -9.281 2.008 18.698 1.00 97.19 90 LYS A C 1
ATOM 719 O O . LYS A 1 90 ? -10.154 1.158 18.574 1.00 97.19 90 LYS A O 1
ATOM 724 N N . ASN A 1 91 ? -9.157 2.741 19.803 1.00 96.69 91 ASN A N 1
ATOM 725 C CA . ASN A 1 91 ? -10.044 2.565 20.956 1.00 96.69 91 ASN A CA 1
ATOM 726 C C . ASN A 1 91 ? -11.493 2.946 20.625 1.00 96.69 91 ASN A C 1
ATOM 728 O O . ASN A 1 91 ? -12.409 2.187 20.926 1.00 96.69 91 ASN A O 1
ATOM 732 N N . ARG A 1 92 ? -11.694 4.069 19.924 1.00 96.62 92 ARG A N 1
ATOM 733 C CA . ARG A 1 92 ? -13.027 4.489 19.462 1.00 96.62 92 ARG A CA 1
ATOM 734 C C . ARG A 1 92 ? -13.667 3.462 18.531 1.00 96.62 92 ARG A C 1
ATOM 736 O O . ARG A 1 92 ? -14.875 3.268 18.585 1.00 96.62 92 ARG A O 1
ATOM 743 N N . LEU A 1 93 ? -12.870 2.811 17.682 1.00 97.06 93 LEU A N 1
ATOM 744 C CA . LEU A 1 93 ? -13.366 1.747 16.813 1.00 97.06 93 LEU A CA 1
ATOM 745 C C . LEU A 1 93 ? -13.909 0.571 17.635 1.00 97.06 93 LEU A C 1
ATOM 747 O O . LEU 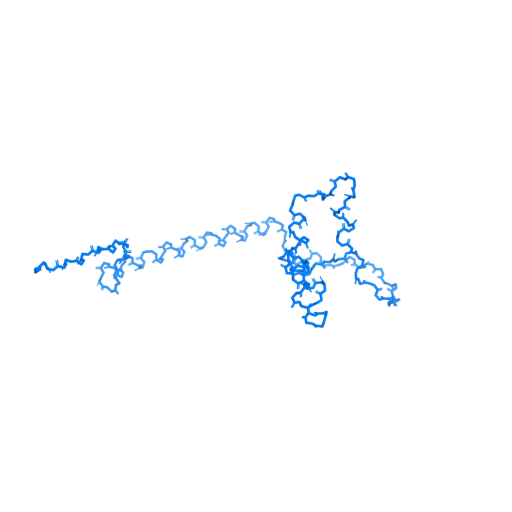A 1 93 ? -15.028 0.142 17.379 1.00 97.06 93 LEU A O 1
ATOM 751 N N . TYR A 1 94 ? -13.175 0.114 18.655 1.00 95.75 94 TYR A N 1
ATOM 752 C CA . TYR A 1 94 ? -13.646 -0.969 19.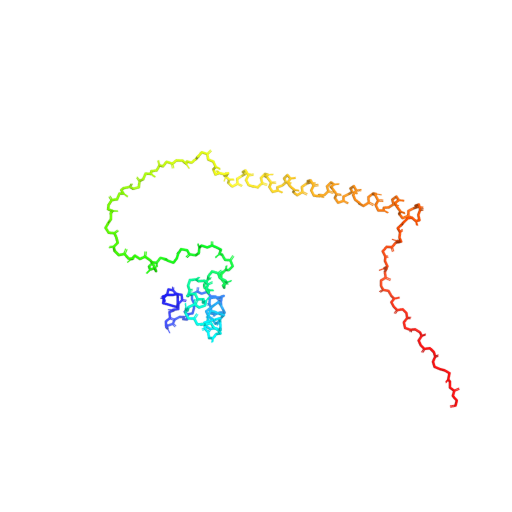525 1.00 95.75 94 TYR A CA 1
ATOM 753 C C . TYR A 1 94 ? -14.930 -0.618 20.281 1.00 95.75 94 TYR A C 1
ATOM 755 O O . TYR A 1 94 ? -15.808 -1.467 20.416 1.00 95.75 94 TYR A O 1
ATOM 763 N N . GLU A 1 95 ? -15.069 0.623 20.752 1.00 95.06 95 GLU A N 1
ATOM 764 C CA . GLU A 1 95 ? -16.305 1.085 21.400 1.00 95.06 95 GLU A CA 1
ATOM 765 C C . GLU A 1 95 ? -17.499 1.039 20.436 1.00 95.06 95 GLU A C 1
ATOM 767 O O . GLU A 1 95 ? -18.574 0.556 20.794 1.00 95.06 95 GLU A O 1
ATOM 772 N N . VAL A 1 96 ? -17.305 1.495 19.193 1.00 95.75 96 VAL A N 1
ATOM 773 C CA . VAL A 1 96 ? -18.345 1.455 18.155 1.00 95.75 96 VAL A CA 1
ATOM 774 C C . VAL A 1 96 ? -18.697 0.017 17.776 1.00 95.75 96 VAL A C 1
ATOM 776 O O . VAL A 1 96 ? -19.877 -0.300 17.644 1.00 95.75 96 VAL A O 1
ATOM 779 N N . GLU A 1 97 ? -17.706 -0.861 17.619 1.00 94.31 97 GLU A N 1
ATOM 780 C CA . GLU A 1 97 ? -17.929 -2.282 17.331 1.00 94.31 97 GLU A CA 1
ATOM 781 C C . GLU A 1 97 ? -18.721 -2.970 18.448 1.00 94.31 97 GLU A C 1
ATOM 783 O O . GLU A 1 97 ? -19.663 -3.708 18.153 1.00 94.31 97 GLU A O 1
ATOM 788 N N . GLY A 1 98 ? -18.393 -2.681 19.713 1.00 92.62 98 GLY A N 1
ATOM 789 C CA . GLY A 1 98 ? -19.128 -3.181 20.874 1.00 92.62 98 GLY A CA 1
ATOM 790 C C . GLY A 1 98 ? -20.583 -2.713 20.886 1.00 92.62 98 GLY A C 1
ATOM 791 O O . GLY A 1 98 ? -21.494 -3.537 20.941 1.00 92.62 98 GLY A O 1
ATOM 792 N N . GLY A 1 99 ? -20.821 -1.407 20.730 1.00 94.56 99 GLY A N 1
ATOM 793 C CA . GLY A 1 99 ? -22.184 -0.867 20.684 1.00 94.56 99 GLY A CA 1
ATOM 794 C C . GLY A 1 99 ? -23.002 -1.398 19.501 1.00 94.56 99 GLY A C 1
ATOM 795 O O . GLY A 1 99 ? -24.204 -1.646 19.619 1.00 94.56 99 GLY A O 1
ATOM 796 N N . LEU A 1 100 ? -22.359 -1.628 18.354 1.00 94.38 100 LEU A N 1
ATOM 797 C CA . LEU A 1 100 ? -23.009 -2.219 17.186 1.00 94.38 100 LEU A CA 1
ATOM 798 C C . LEU A 1 100 ? -23.356 -3.697 17.420 1.00 94.38 100 LEU A C 1
ATOM 800 O O . LEU A 1 100 ? -24.389 -4.163 16.932 1.00 94.38 100 LEU A O 1
ATOM 804 N N . ASP A 1 101 ? -22.534 -4.428 18.174 1.00 93.81 101 ASP A N 1
ATOM 805 C CA . ASP A 1 101 ? -22.848 -5.794 18.585 1.00 93.81 101 ASP A CA 1
ATOM 806 C C . ASP A 1 101 ? -24.037 -5.859 19.541 1.00 93.81 101 ASP A C 1
ATOM 808 O O . ASP A 1 101 ? -24.958 -6.639 19.306 1.00 93.81 101 ASP A O 1
ATOM 812 N N . GLU A 1 102 ? -24.093 -4.971 20.532 1.00 94.12 102 GLU A N 1
ATOM 813 C CA . GLU A 1 102 ? -25.251 -4.841 21.420 1.00 94.12 102 GLU A CA 1
ATOM 814 C C . GLU A 1 102 ? -26.535 -4.539 20.632 1.00 94.12 102 GLU A C 1
ATOM 816 O O . GLU A 1 102 ? -27.552 -5.214 20.806 1.00 94.12 102 GLU A O 1
ATOM 821 N N . CYS A 1 103 ? -26.485 -3.582 19.697 1.00 93.25 103 CYS A N 1
ATOM 822 C CA . CYS A 1 103 ? -27.621 -3.257 18.830 1.00 93.25 103 CYS A CA 1
ATOM 823 C C . CYS A 1 103 ? -28.085 -4.475 18.025 1.00 93.25 103 CYS A C 1
ATOM 825 O O . CYS A 1 103 ? -29.282 -4.761 17.946 1.00 93.25 103 CYS A O 1
ATOM 827 N N . ARG A 1 104 ? -27.140 -5.219 17.444 1.00 92.38 104 ARG A N 1
ATOM 828 C CA . ARG A 1 104 ? -27.425 -6.452 16.708 1.00 92.38 104 ARG A CA 1
ATOM 829 C C . ARG A 1 104 ? -28.082 -7.500 17.607 1.00 92.38 104 ARG A C 1
ATOM 831 O O . ARG A 1 104 ? -29.078 -8.084 17.186 1.00 92.38 104 ARG A O 1
ATOM 838 N N . GLN A 1 105 ? -27.575 -7.721 18.819 1.00 92.19 105 GLN A N 1
ATOM 839 C CA . GLN A 1 105 ? -28.161 -8.675 19.764 1.00 92.19 105 GLN A CA 1
ATOM 840 C C . GLN A 1 105 ? -29.601 -8.290 20.130 1.00 92.19 105 GLN A C 1
ATOM 842 O O . GLN A 1 105 ? -30.489 -9.144 20.121 1.00 92.19 105 GLN A O 1
ATOM 847 N N . VAL A 1 106 ? -29.871 -7.001 20.373 1.00 94.38 106 VAL A N 1
ATOM 848 C CA . VAL A 1 106 ? -31.231 -6.509 20.651 1.00 94.38 106 VAL A CA 1
ATOM 849 C C . VAL A 1 106 ? -32.155 -6.754 19.458 1.00 94.38 106 VAL A C 1
ATOM 851 O O . VAL A 1 106 ? -33.230 -7.332 19.630 1.00 94.38 106 VAL A O 1
ATOM 854 N N . LEU A 1 107 ? -31.738 -6.385 18.245 1.00 93.69 107 LEU A N 1
ATOM 855 C CA . LEU A 1 107 ? -32.538 -6.593 17.034 1.00 93.69 107 LEU A CA 1
ATOM 856 C C . LEU A 1 107 ? -32.822 -8.076 16.768 1.00 93.69 107 LEU A C 1
ATOM 858 O O . LEU A 1 107 ? -33.930 -8.421 16.355 1.00 93.69 107 LEU A O 1
ATOM 862 N N . GLN A 1 108 ? -31.859 -8.956 17.049 1.00 92.56 108 GLN A N 1
ATOM 863 C CA . GLN A 1 108 ? -32.048 -10.405 16.971 1.00 92.56 108 GLN A CA 1
ATOM 864 C C . GLN A 1 108 ? -33.033 -10.912 18.023 1.00 92.56 108 GLN A C 1
ATOM 866 O O . GLN A 1 108 ? -33.943 -11.669 17.693 1.00 92.56 108 GLN A O 1
ATOM 871 N N . SER A 1 109 ? -32.904 -10.456 19.273 1.00 91.56 109 SER A N 1
ATOM 872 C CA . SER A 1 109 ? -33.800 -10.855 20.367 1.00 91.56 109 SER A CA 1
ATOM 873 C C . SER A 1 109 ? -35.259 -10.455 20.119 1.00 91.56 109 SER A C 1
ATOM 875 O O . SER A 1 109 ? -36.176 -11.159 20.533 1.00 91.56 109 SER A O 1
ATOM 877 N N . GLN A 1 110 ? -35.476 -9.347 19.403 1.00 92.81 110 GLN A N 1
ATOM 878 C CA . GLN A 1 110 ? -36.800 -8.844 19.036 1.00 92.81 110 GLN A CA 1
ATOM 879 C C . GLN A 1 110 ? -37.316 -9.414 17.704 1.00 92.81 110 GLN A C 1
ATOM 881 O O . GLN A 1 110 ? -38.424 -9.087 17.288 1.00 92.81 110 GLN A O 1
ATOM 886 N N . GLY A 1 111 ? -36.533 -10.261 17.026 1.00 90.12 111 GLY A N 1
ATOM 887 C CA . GLY A 1 111 ? -36.913 -10.876 15.752 1.00 90.12 111 GLY A CA 1
ATOM 888 C C . GLY A 1 111 ? -36.862 -9.936 14.543 1.00 90.12 111 GLY A C 1
ATOM 889 O O . GLY A 1 111 ? -37.315 -10.316 13.466 1.00 90.12 111 GLY A O 1
ATOM 890 N N . TYR A 1 112 ? -36.300 -8.731 14.685 1.00 91.75 112 TYR A N 1
ATOM 891 C CA . TYR A 1 112 ? -36.130 -7.776 13.582 1.00 91.75 112 TYR A CA 1
ATOM 892 C C . TYR A 1 112 ? -34.928 -8.091 12.690 1.00 91.75 112 TYR A C 1
ATOM 894 O O . TYR A 1 112 ? -34.833 -7.574 11.578 1.00 91.75 112 TYR A O 1
ATOM 902 N N . MET A 1 113 ? -34.004 -8.928 13.161 1.00 91.12 113 MET A N 1
ATOM 903 C CA . MET A 1 113 ? -32.818 -9.324 12.414 1.00 91.12 113 MET A CA 1
ATOM 904 C C . MET A 1 113 ? -32.559 -10.825 12.596 1.00 91.12 113 MET A C 1
ATOM 906 O O . MET A 1 113 ? -32.570 -11.304 13.730 1.00 91.12 113 MET A O 1
ATOM 910 N N . PRO A 1 114 ? -32.317 -11.592 11.519 1.00 84.31 114 PRO A N 1
ATOM 911 C CA . PRO A 1 114 ? -31.974 -13.000 11.653 1.00 84.31 114 PRO A CA 1
ATOM 912 C C . PRO A 1 114 ? -30.587 -13.169 12.299 1.00 84.31 114 PRO A C 1
ATOM 914 O O . PRO A 1 114 ? -29.713 -12.303 12.146 1.00 84.31 114 PRO A O 1
ATOM 917 N N . PRO A 1 115 ? -30.349 -14.282 13.014 1.00 79.31 115 PRO A N 1
ATOM 918 C CA . PRO A 1 115 ? -29.006 -14.631 13.449 1.00 79.31 115 PRO A CA 1
ATOM 919 C C . PRO A 1 115 ? -28.097 -14.819 12.224 1.00 79.31 115 PRO A C 1
ATOM 921 O O . PRO A 1 115 ? -28.579 -15.213 11.156 1.00 79.31 115 PRO A O 1
ATOM 924 N N . PRO A 1 116 ? -26.789 -14.533 12.342 1.00 76.25 116 PRO A N 1
ATOM 925 C CA . PRO A 1 116 ? -25.851 -14.761 11.252 1.00 76.25 116 PRO A CA 1
ATOM 926 C C . PRO A 1 116 ? -25.941 -16.224 10.808 1.00 76.25 116 PRO A C 1
ATOM 928 O O . PRO A 1 116 ? -25.849 -17.130 11.636 1.00 76.25 116 PRO A O 1
ATOM 931 N N . SER A 1 117 ? -26.156 -16.462 9.511 1.00 74.50 117 SER A N 1
ATOM 932 C CA . SER A 1 117 ? -26.246 -17.825 8.992 1.00 74.50 117 SER A CA 1
ATOM 933 C C . SER A 1 117 ? -24.884 -18.497 9.143 1.00 74.50 117 SER A C 1
ATOM 935 O O . SER A 1 117 ? -23.937 -18.162 8.426 1.00 74.50 117 SER A O 1
ATOM 937 N N . SER A 1 118 ? -24.772 -19.454 10.060 1.00 59.72 118 SER A N 1
ATOM 938 C CA . SER A 1 118 ? -23.685 -20.422 10.034 1.00 59.72 118 SER A CA 1
ATOM 939 C C . SER A 1 118 ? -23.869 -21.249 8.765 1.00 59.72 118 SER A C 1
ATOM 941 O O . SER A 1 118 ? -24.761 -22.088 8.680 1.00 59.72 118 SER A O 1
ATOM 943 N N . GLY A 1 119 ? -23.091 -20.941 7.728 1.00 56.53 119 GLY A N 1
ATOM 944 C CA . GLY A 1 119 ? -23.147 -21.632 6.447 1.00 56.53 119 GLY A CA 1
ATOM 945 C C . GLY A 1 119 ? -22.860 -23.124 6.604 1.00 56.53 119 GLY A C 1
ATOM 946 O O . GLY A 1 119 ? -21.716 -23.551 6.523 1.00 56.53 119 GLY A O 1
ATOM 947 N N . LEU A 1 120 ? -23.909 -23.916 6.802 1.00 50.31 120 LEU A N 1
ATOM 948 C CA . LEU A 1 120 ? -23.954 -25.330 6.467 1.00 50.31 120 LEU A CA 1
ATOM 949 C C . LEU A 1 120 ? -25.108 -25.494 5.486 1.00 50.31 120 LEU A C 1
ATOM 951 O O . LEU A 1 120 ? -26.252 -25.744 5.857 1.00 50.31 120 LEU A O 1
ATOM 955 N N . VAL A 1 121 ? -24.783 -25.295 4.211 1.00 52.78 121 VAL A N 1
ATOM 956 C CA . VAL A 1 121 ? -25.586 -25.783 3.093 1.00 52.78 121 VAL A CA 1
ATOM 957 C C . VAL A 1 121 ? -25.682 -27.301 3.267 1.00 52.78 121 VAL A C 1
ATOM 959 O O . VAL A 1 121 ? -24.724 -28.022 3.005 1.00 52.78 121 VAL A O 1
ATOM 962 N N . SER A 1 122 ? -26.805 -27.792 3.794 1.00 46.62 122 SER A N 1
ATOM 963 C CA . SER A 1 122 ? -27.150 -29.210 3.692 1.00 46.62 122 SER A CA 1
ATOM 964 C C . SER A 1 122 ? -27.655 -29.458 2.279 1.00 46.62 122 SER A C 1
ATOM 966 O O . SER A 1 122 ? -28.830 -29.244 1.985 1.00 46.62 122 SER A O 1
ATOM 968 N N . ASP A 1 123 ? -26.752 -29.909 1.413 1.00 53.94 123 ASP A N 1
ATOM 969 C CA . ASP A 1 123 ? -27.117 -30.614 0.191 1.00 53.94 123 ASP A CA 1
ATOM 970 C C . ASP A 1 123 ? -27.845 -31.905 0.583 1.00 53.94 123 ASP A C 1
ATOM 972 O O . ASP A 1 123 ? -27.235 -32.921 0.912 1.00 53.94 123 ASP A O 1
ATOM 976 N N . GLN A 1 124 ? -29.174 -31.872 0.562 1.00 54.31 124 GLN A N 1
ATOM 977 C CA . GLN A 1 124 ? -29.980 -33.083 0.466 1.00 54.31 124 GLN A CA 1
ATOM 978 C C . GLN A 1 124 ? -30.822 -33.017 -0.803 1.00 54.31 124 GLN A C 1
ATOM 980 O O . GLN A 1 124 ? -32.017 -32.734 -0.771 1.00 54.31 124 GLN A O 1
ATOM 985 N N . SER A 1 125 ? -30.190 -33.312 -1.941 1.00 47.47 125 SER A N 1
ATOM 986 C CA . SER A 1 125 ? -30.921 -33.799 -3.109 1.00 47.47 125 SER A CA 1
ATOM 987 C C . SER A 1 125 ? -31.062 -35.320 -2.985 1.00 47.47 125 SER A C 1
ATOM 989 O O . SER A 1 125 ? -30.142 -36.088 -3.244 1.00 47.47 125 SER A O 1
ATOM 991 N N . SER A 1 126 ? -32.228 -35.768 -2.519 1.00 61.22 126 SER A N 1
ATOM 992 C CA . SER A 1 126 ? -32.629 -37.172 -2.634 1.00 61.22 126 SER A CA 1
ATOM 993 C C . SER A 1 126 ? -33.317 -37.361 -3.983 1.00 61.22 126 SER A C 1
ATOM 995 O O . SER A 1 126 ? -34.432 -36.888 -4.190 1.00 61.22 126 SER A O 1
ATOM 997 N N . VAL A 1 127 ? -32.634 -38.028 -4.911 1.00 57.44 127 VAL A N 1
ATOM 998 C CA . VAL A 1 127 ? -33.207 -38.501 -6.179 1.00 57.44 127 VAL A CA 1
ATOM 999 C C . VAL A 1 127 ? -33.954 -39.814 -5.903 1.00 57.44 127 VAL A C 1
ATOM 1001 O O . VAL A 1 127 ? -33.347 -40.720 -5.328 1.00 57.44 127 VAL A O 1
ATOM 1004 N N . PRO A 1 128 ? -35.238 -39.970 -6.277 1.00 59.47 128 PRO A N 1
ATOM 1005 C CA . PRO A 1 128 ? -35.900 -41.262 -6.178 1.00 59.47 128 PRO A CA 1
ATOM 1006 C C . PRO A 1 128 ? -35.438 -42.181 -7.315 1.00 59.47 128 PRO A C 1
ATOM 1008 O O . PRO A 1 128 ? -35.355 -41.776 -8.474 1.00 59.47 128 PRO A O 1
ATOM 1011 N N . ALA A 1 129 ? -35.134 -43.426 -6.952 1.00 52.84 129 ALA A N 1
ATOM 1012 C CA . ALA A 1 129 ? -34.829 -44.507 -7.876 1.00 52.84 129 ALA A CA 1
ATOM 1013 C C . ALA A 1 129 ? -36.075 -44.918 -8.680 1.00 52.84 129 ALA A C 1
ATOM 1015 O O . ALA A 1 129 ? -37.192 -44.929 -8.156 1.00 52.84 129 ALA A O 1
ATOM 1016 N N . SER A 1 130 ? -35.867 -45.288 -9.941 1.00 62.09 130 SER A N 1
ATOM 1017 C CA . SER A 1 130 ? -36.783 -46.095 -10.756 1.00 62.09 130 SER A CA 1
ATOM 1018 C C . SER A 1 130 ? -36.009 -47.259 -11.348 1.00 62.09 130 SER A C 1
ATOM 1020 O O . SER A 1 130 ? -34.828 -47.038 -11.700 1.00 62.09 130 SER A O 1
#

Radius of gyration: 28.16 Å; Cα contacts (8 Å, |Δi|>4): 40; chains: 1; bounding box: 66×77×46 Å

Foldseek 3Di:
DLCVVQQDPVPGGVDPCSVVLVVQLVVVPVVDDCVGAPSVRSNCVSVVHDDDPPDPPDDPPDDDDDDDDPDDPDPDDDPVSVVVVVVVVVVVVVVVVVVVVVVQVVCCVVVVDPDPDPDDPPPDPDDDDD

pLDDT: mean 78.31, std 17.49, range [39.38, 97.25]

Sequence (130 aa):
MWRMMHFNPETGWTGLDLQGLYDCMLELRSQNTPEDMSDKDILECVLGRHYVRLKGWTRSPTTNTQTDTPDSTNGRPNYAELCAELTTTKNRLYEVEGGLDECRQVLQSQGYMPPPSSGLVSDQSSVPAS

Secondary structure (DSSP, 8-state):
-HHHHHEETTTEESSHHHHHHHHHHHHHHHHS-TTTS-HHHHHHHHHT-S----TTS----------------SSSPPHHHHHHHHHHHHHHHHHHHHHHHHHHHHHHHTTSSPPP----------PPP-

Organism: Trema orientale (NCBI:txid63057)

Mean predicted aligned error: 19.05 Å

Solvent-accessible surface area (backbone atoms only — not comparable to full-atom values): 8585 Å² total; per-residue (Å²): 111,66,60,73,76,40,45,41,98,90,77,42,55,80,44,86,66,54,53,59,51,50,51,52,42,52,53,55,53,74,77,42,50,72,86,81,44,42,75,65,54,45,49,22,63,70,68,74,35,89,83,71,82,60,90,88,78,78,76,76,89,72,88,70,95,74,79,88,76,93,79,82,89,82,79,71,80,51,74,68,56,51,54,50,51,52,52,51,52,53,52,54,48,53,54,52,54,52,54,51,49,53,52,51,52,50,35,36,76,72,68,78,35,81,75,83,79,78,87,68,86,78,87,76,85,82,80,83,86,130